Protein AF-A0A535Z3Q1-F1 (afdb_monomer_lite)

Sequence (103 aa):
MTASLWTHAPSGRPRHQRLLDVYGPLLTAHQREACRLHLDEDWSYSEIAERFGCTRSAAHDLVRRATAQLTRFEERLGHEAELRRRDAIEAELLARLRFTASR

pLDDT: mean 89.7, std 16.99, range [32.25, 98.62]

Radius of gyration: 17.54 Å; chains: 1; bounding box: 33×24×57 Å

Foldseek 3Di:
DDPPPQDQDDPPADPLVLLCSVCVVVDDPLLNVLLCCCRVVVDQLVNNCVVVVHDSVVSVVSPVVSSVVSVVCCVVPVPSVVSVVVVVVVVVVVVVVVVVVVD

Secondary structure (DSSP, 8-state):
----S-S---TTS-HHHHHHHHHGGGS-HHHHHHHHHHHHS---HHHHHHHHTS-HHHHHHHHHHHHHHHHHHHHHH-HHHHHHHHHHHHHHHHHHHHHHHT-

Structure (mmCIF, N/CA/C/O backbone):
data_AF-A0A535Z3Q1-F1
#
_entry.id   AF-A0A535Z3Q1-F1
#
loop_
_atom_site.group_PDB
_atom_site.id
_atom_site.type_symbol
_atom_site.label_atom_id
_atom_site.label_alt_id
_atom_site.label_comp_id
_atom_site.label_asym_id
_atom_site.label_entity_id
_atom_site.label_seq_id
_atom_site.pdbx_PDB_ins_code
_atom_site.Cartn_x
_atom_site.Cartn_y
_atom_site.Cartn_z
_atom_site.occupancy
_atom_site.B_iso_or_equiv
_atom_site.auth_seq_id
_atom_site.auth_comp_id
_atom_site.auth_asym_id
_atom_site.auth_atom_id
_atom_site.pdbx_PDB_model_num
ATOM 1 N N . MET A 1 1 ? -16.731 -6.466 -16.883 1.00 34.50 1 MET A N 1
ATOM 2 C CA . MET A 1 1 ? -15.574 -7.333 -16.567 1.00 34.50 1 MET A CA 1
ATOM 3 C C . MET A 1 1 ? -14.437 -7.043 -17.544 1.00 34.50 1 MET A C 1
ATOM 5 O O . MET A 1 1 ? -14.141 -7.860 -18.402 1.00 34.50 1 MET A O 1
ATOM 9 N N . THR A 1 2 ? -13.814 -5.870 -17.441 1.00 32.25 2 THR A N 1
ATOM 10 C CA . THR A 1 2 ? -12.644 -5.501 -18.250 1.00 32.25 2 THR A CA 1
ATOM 11 C C . THR A 1 2 ? -11.520 -5.099 -17.309 1.00 32.25 2 THR A C 1
ATOM 13 O O . THR A 1 2 ? -11.536 -4.042 -16.681 1.00 32.25 2 THR A O 1
ATOM 16 N N . ALA A 1 3 ? -10.564 -6.011 -17.173 1.00 40.62 3 ALA A N 1
ATOM 17 C CA . ALA A 1 3 ? -9.289 -5.805 -16.512 1.00 40.62 3 ALA A CA 1
ATOM 18 C C . ALA A 1 3 ? -8.405 -4.879 -17.372 1.00 40.62 3 ALA A C 1
ATOM 20 O O . ALA A 1 3 ? -7.492 -5.340 -18.048 1.00 40.62 3 ALA A O 1
ATOM 21 N N . SER A 1 4 ? -8.704 -3.574 -17.396 1.00 40.38 4 SER A N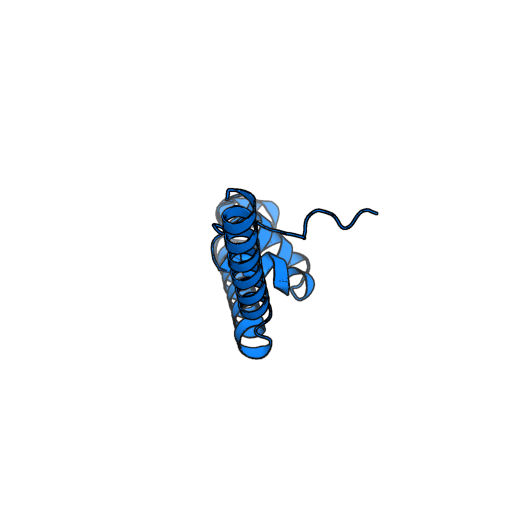 1
ATOM 22 C CA . SER A 1 4 ? -7.988 -2.609 -18.254 1.00 40.38 4 SER A CA 1
ATOM 23 C C . SER A 1 4 ? -7.631 -1.287 -17.568 1.00 40.38 4 SER A C 1
ATOM 25 O O . SER A 1 4 ? -7.635 -0.241 -18.203 1.00 40.38 4 SER A O 1
ATOM 27 N N . LEU A 1 5 ? -7.275 -1.325 -16.281 1.00 37.38 5 LEU A N 1
ATOM 28 C CA . LEU A 1 5 ? -6.654 -0.179 -15.588 1.00 37.38 5 LEU A CA 1
ATOM 29 C C . LEU A 1 5 ? -5.209 -0.445 -15.125 1.00 37.38 5 LEU A C 1
ATOM 31 O O . LEU A 1 5 ? -4.637 0.376 -14.421 1.00 37.38 5 LEU A O 1
ATOM 35 N N . TRP A 1 6 ? -4.607 -1.571 -15.521 1.00 51.06 6 TRP A N 1
ATOM 36 C CA . TRP A 1 6 ? -3.401 -2.105 -14.871 1.00 51.06 6 TRP A CA 1
ATOM 37 C C . TRP A 1 6 ? -2.167 -2.242 -15.758 1.00 51.06 6 TRP A C 1
ATOM 39 O O . TRP A 1 6 ? -1.186 -2.825 -15.313 1.00 51.06 6 TRP A O 1
ATOM 49 N N . THR A 1 7 ? -2.176 -1.751 -16.998 1.00 46.09 7 THR A N 1
ATOM 50 C CA . THR A 1 7 ? -1.021 -2.022 -17.865 1.00 46.09 7 THR A CA 1
ATOM 51 C C . THR A 1 7 ? 0.132 -1.046 -17.629 1.00 46.09 7 THR A C 1
ATOM 53 O O . THR A 1 7 ? 1.265 -1.482 -17.688 1.00 46.09 7 THR A O 1
ATOM 56 N N . HIS A 1 8 ? -0.094 0.227 -17.286 1.00 48.94 8 HIS A N 1
ATOM 57 C CA . HIS A 1 8 ? 1.015 1.157 -17.014 1.00 48.94 8 HIS A CA 1
ATOM 58 C C . HIS A 1 8 ? 0.522 2.287 -16.105 1.00 48.94 8 HIS A C 1
ATOM 60 O O . HIS A 1 8 ? 0.041 3.318 -16.582 1.00 48.94 8 HIS A O 1
ATOM 66 N N . ALA A 1 9 ? 0.584 2.108 -14.783 1.00 51.38 9 ALA A N 1
ATOM 67 C CA . ALA A 1 9 ? 0.488 3.273 -13.90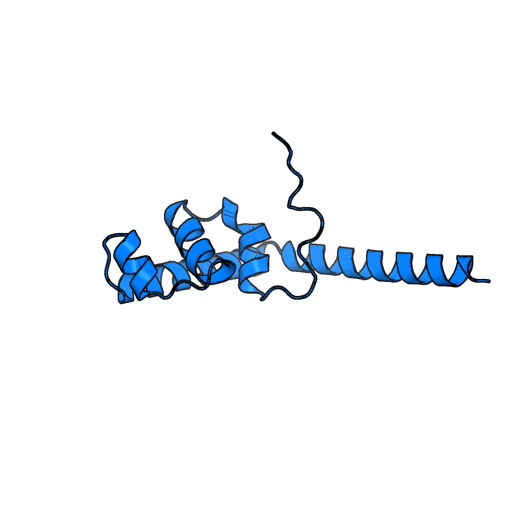9 1.00 51.38 9 ALA A CA 1
ATOM 68 C C . ALA A 1 9 ? 1.677 4.198 -14.246 1.00 51.38 9 ALA A C 1
ATOM 70 O O . ALA A 1 9 ? 2.800 3.705 -14.368 1.00 51.38 9 ALA A O 1
ATOM 71 N N . PRO A 1 10 ? 1.465 5.509 -14.458 1.00 50.62 10 PRO A N 1
ATOM 72 C CA . PRO A 1 10 ? 2.517 6.400 -14.932 1.00 50.62 10 PRO A CA 1
ATOM 73 C C . PRO A 1 10 ? 3.725 6.354 -13.991 1.00 50.62 10 PRO A C 1
ATOM 75 O O . PRO A 1 10 ? 3.576 6.348 -12.765 1.00 50.62 10 PRO A O 1
ATOM 78 N N . SER A 1 11 ? 4.925 6.368 -14.573 1.00 55.06 11 SER A N 1
ATOM 79 C CA . SER A 1 11 ? 6.245 6.205 -13.941 1.00 55.06 11 SER A CA 1
ATOM 80 C C . SER A 1 11 ? 6.632 7.281 -12.900 1.00 55.06 11 SER A C 1
ATOM 82 O O . SER A 1 11 ? 7.792 7.380 -12.509 1.00 55.06 11 SER A O 1
ATOM 84 N N . GLY A 1 12 ? 5.664 8.049 -12.387 1.00 69.62 12 GLY A N 1
ATOM 85 C CA . GLY A 1 12 ? 5.824 9.080 -11.357 1.00 69.62 12 GLY A CA 1
ATOM 86 C C . GLY A 1 12 ? 5.077 8.841 -10.036 1.00 69.62 12 GLY A C 1
ATOM 87 O O . GLY A 1 12 ? 5.201 9.664 -9.133 1.00 69.62 12 GLY A O 1
ATOM 88 N N . ARG A 1 13 ? 4.308 7.752 -9.872 1.00 82.81 13 ARG A N 1
ATOM 89 C CA . ARG A 1 13 ? 3.574 7.496 -8.612 1.00 82.81 13 ARG A CA 1
ATOM 90 C C . ARG A 1 13 ? 4.519 7.279 -7.422 1.00 82.81 13 ARG A C 1
ATOM 92 O O . ARG A 1 13 ? 5.477 6.528 -7.583 1.00 82.81 13 ARG A O 1
ATOM 99 N N . PRO A 1 14 ? 4.273 7.840 -6.223 1.00 91.56 14 PRO A N 1
ATOM 100 C CA . PRO A 1 14 ? 5.001 7.507 -4.997 1.00 91.56 14 PRO A CA 1
ATOM 101 C C . PRO A 1 14 ? 5.108 6.001 -4.717 1.00 91.56 14 PRO A C 1
ATOM 103 O O . PRO A 1 14 ? 4.195 5.229 -5.004 1.00 91.56 14 PRO A O 1
ATOM 106 N N . ARG A 1 15 ? 6.211 5.579 -4.080 1.00 93.12 15 ARG A N 1
ATOM 107 C CA . ARG A 1 15 ? 6.507 4.159 -3.797 1.00 93.12 15 ARG A CA 1
ATOM 108 C C . ARG A 1 15 ? 5.326 3.420 -3.159 1.00 93.12 15 ARG A C 1
ATOM 110 O O . ARG A 1 15 ? 4.988 2.336 -3.608 1.00 93.12 15 ARG A O 1
ATOM 117 N N . HIS A 1 16 ? 4.692 3.991 -2.133 1.00 96.12 16 HIS A N 1
ATOM 118 C CA . HIS A 1 16 ? 3.594 3.313 -1.436 1.00 96.12 16 HIS A CA 1
ATOM 119 C C . HIS A 1 16 ? 2.341 3.116 -2.298 1.00 96.12 16 HIS A C 1
ATOM 121 O O . HIS A 1 16 ? 1.691 2.092 -2.128 1.00 96.12 16 HIS A O 1
ATOM 127 N N . GLN A 1 17 ? 2.034 4.021 -3.234 1.00 95.94 17 GLN A N 1
ATOM 128 C CA . GLN A 1 17 ? 0.930 3.823 -4.183 1.00 95.94 17 GLN A CA 1
ATOM 129 C C . GLN A 1 17 ? 1.226 2.648 -5.116 1.00 95.94 17 GLN A C 1
ATOM 131 O O . GLN A 1 17 ? 0.406 1.754 -5.257 1.00 95.94 17 GLN A O 1
ATOM 136 N N . ARG A 1 18 ? 2.444 2.572 -5.668 1.00 94.94 18 ARG A N 1
ATOM 137 C CA . ARG A 1 18 ? 2.836 1.454 -6.547 1.00 94.94 18 ARG A CA 1
ATOM 138 C C . ARG A 1 18 ? 2.826 0.116 -5.813 1.00 94.94 18 ARG A C 1
ATOM 140 O O . ARG A 1 18 ? 2.407 -0.899 -6.356 1.00 94.94 18 ARG A O 1
ATOM 147 N N . LEU A 1 19 ? 3.250 0.108 -4.550 1.00 96.94 19 LEU A N 1
ATOM 148 C CA . LEU A 1 19 ? 3.140 -1.085 -3.715 1.00 96.94 19 LEU A CA 1
ATOM 149 C C . LEU A 1 19 ? 1.682 -1.443 -3.404 1.00 96.94 19 LEU A C 1
ATOM 151 O O . LEU A 1 19 ? 1.363 -2.626 -3.336 1.00 96.94 19 LEU A O 1
ATOM 155 N N . LEU A 1 20 ? 0.805 -0.453 -3.214 1.00 97.12 20 LEU A N 1
ATOM 156 C CA . LEU A 1 20 ? -0.630 -0.680 -3.038 1.00 97.12 20 LEU A CA 1
ATOM 157 C C . LEU A 1 20 ? -1.267 -1.233 -4.317 1.00 97.12 20 LEU A C 1
ATOM 159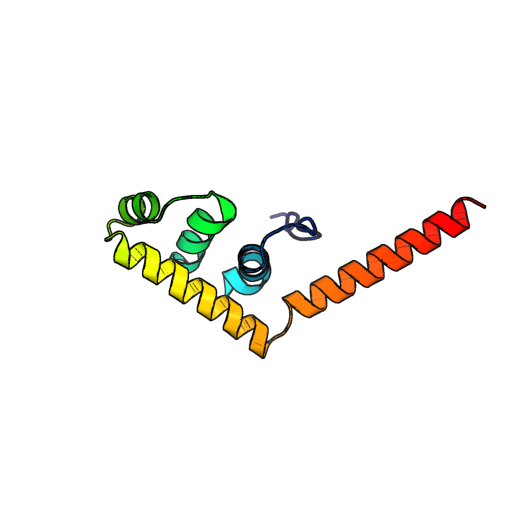 O O . LEU A 1 20 ? -2.114 -2.116 -4.217 1.00 97.12 20 LEU A O 1
ATOM 163 N N . ASP A 1 21 ? -0.827 -0.780 -5.491 1.00 95.25 21 ASP A N 1
ATOM 164 C CA . ASP A 1 21 ? -1.231 -1.357 -6.769 1.00 95.25 21 ASP A CA 1
ATOM 165 C C . ASP A 1 21 ? -0.857 -2.858 -6.776 1.00 95.25 21 ASP A C 1
ATOM 167 O O . ASP A 1 21 ? -1.719 -3.729 -6.874 1.00 95.25 21 ASP A O 1
ATOM 171 N N . VAL A 1 22 ? 0.415 -3.202 -6.559 1.00 95.62 22 VAL A N 1
ATOM 172 C CA . VAL A 1 22 ? 0.885 -4.598 -6.673 1.00 95.62 22 VAL A CA 1
ATOM 173 C C . VAL A 1 22 ? 0.332 -5.519 -5.575 1.00 95.62 22 VAL A C 1
ATOM 175 O O . VAL A 1 22 ? -0.101 -6.638 -5.852 1.00 95.62 22 VAL A O 1
ATOM 178 N N . TYR A 1 23 ? 0.351 -5.074 -4.319 1.00 97.94 23 TYR A N 1
ATOM 179 C CA . TYR A 1 23 ? 0.094 -5.929 -3.155 1.00 97.94 23 TYR A CA 1
ATOM 180 C C . TYR A 1 23 ? -1.199 -5.595 -2.409 1.00 97.94 23 TYR A C 1
ATOM 182 O O . TYR A 1 23 ? -1.538 -6.278 -1.441 1.00 97.94 23 TYR A O 1
ATOM 190 N N . GLY A 1 24 ? -1.956 -4.585 -2.840 1.00 97.31 24 GLY A N 1
ATOM 191 C CA . GLY A 1 24 ? -3.231 -4.204 -2.230 1.00 97.31 24 GLY A CA 1
ATOM 192 C C . GLY A 1 24 ? -4.218 -5.362 -2.046 1.00 97.31 24 GLY A C 1
ATOM 193 O O . GLY A 1 24 ? -4.829 -5.433 -0.979 1.00 97.31 24 GLY A O 1
ATOM 194 N N . PRO A 1 25 ? -4.357 -6.305 -3.000 1.00 97.12 25 PRO A N 1
ATOM 195 C CA . PRO A 1 25 ? -5.209 -7.484 -2.826 1.00 97.12 25 PRO A CA 1
ATOM 196 C C . PRO A 1 25 ? -4.815 -8.423 -1.670 1.00 97.12 25 PRO A C 1
ATOM 198 O O . PRO A 1 25 ? -5.638 -9.236 -1.263 1.00 97.12 25 PRO A O 1
ATOM 201 N N . LEU A 1 26 ? -3.587 -8.332 -1.141 1.00 97.69 26 LEU A N 1
ATOM 202 C CA . LEU A 1 26 ? -3.114 -9.138 -0.004 1.00 97.69 26 LEU A CA 1
ATOM 203 C C . LEU A 1 26 ? -3.442 -8.509 1.358 1.00 97.69 26 LEU A C 1
ATOM 205 O O . LEU A 1 26 ? -3.324 -9.171 2.390 1.00 97.69 26 LEU A O 1
ATOM 209 N N . LEU A 1 27 ? -3.822 -7.231 1.378 1.00 98.12 27 LEU A N 1
ATOM 210 C CA . LEU A 1 27 ? -4.282 -6.554 2.585 1.00 98.12 27 LEU A CA 1
ATOM 211 C C . LEU A 1 27 ? -5.727 -6.945 2.906 1.00 98.12 27 LEU A C 1
ATOM 213 O O . LEU A 1 27 ? -6.501 -7.342 2.033 1.00 98.12 27 LEU A O 1
ATOM 217 N N . THR A 1 28 ? -6.142 -6.751 4.160 1.00 98.31 28 THR A N 1
ATOM 218 C CA . THR A 1 28 ? -7.575 -6.827 4.475 1.00 98.31 28 THR A CA 1
ATOM 219 C C . THR A 1 28 ? -8.334 -5.707 3.761 1.00 98.31 28 THR A C 1
ATOM 221 O O . THR A 1 28 ? -7.778 -4.638 3.501 1.00 98.31 28 THR A O 1
ATOM 224 N N . ALA A 1 29 ? -9.630 -5.905 3.493 1.00 97.62 29 ALA A N 1
ATOM 225 C CA . ALA A 1 29 ? -10.457 -4.886 2.841 1.00 97.62 29 ALA A CA 1
ATOM 226 C C . ALA A 1 29 ? -10.398 -3.528 3.570 1.00 97.62 29 ALA A C 1
ATOM 228 O O . ALA A 1 29 ? -10.304 -2.485 2.929 1.00 97.62 29 ALA A O 1
ATOM 229 N N . HIS A 1 30 ? -10.364 -3.555 4.905 1.00 96.81 30 HIS A N 1
ATOM 230 C CA . HIS A 1 30 ? -10.276 -2.360 5.743 1.00 96.81 30 HIS A CA 1
ATOM 231 C C . HIS A 1 30 ? -8.924 -1.637 5.611 1.00 96.81 30 HIS A C 1
ATOM 233 O O . HIS A 1 30 ? -8.883 -0.420 5.466 1.00 96.81 30 HIS A O 1
ATOM 239 N N . GLN A 1 31 ? -7.812 -2.378 5.604 1.00 98.25 31 GLN A N 1
ATOM 240 C CA . GLN A 1 31 ? -6.471 -1.816 5.394 1.00 98.25 31 GLN A CA 1
ATOM 241 C C . GLN A 1 31 ? -6.305 -1.246 3.986 1.00 98.25 31 GLN A C 1
ATOM 243 O O . GLN A 1 31 ? -5.783 -0.145 3.825 1.00 98.25 31 GLN A O 1
ATOM 248 N N . ARG A 1 32 ? -6.763 -1.993 2.976 1.00 98.25 32 ARG A N 1
ATOM 249 C CA . ARG A 1 32 ? -6.703 -1.581 1.576 1.00 98.25 32 ARG A CA 1
ATOM 250 C C . ARG A 1 32 ? -7.481 -0.290 1.354 1.00 98.25 32 ARG A C 1
ATOM 252 O O . ARG A 1 32 ? -6.943 0.618 0.732 1.00 98.25 32 ARG A O 1
ATOM 259 N N . GLU A 1 33 ? -8.700 -0.188 1.882 1.00 98.25 33 GLU A N 1
ATOM 260 C CA . GLU A 1 33 ? -9.505 1.029 1.737 1.00 98.25 33 GLU A CA 1
ATOM 261 C C . GLU A 1 33 ? -8.872 2.219 2.466 1.00 98.25 33 GLU A C 1
ATOM 263 O O . GLU A 1 33 ? -8.778 3.297 1.890 1.00 98.25 33 GLU A O 1
ATOM 268 N N . ALA A 1 34 ? -8.354 2.027 3.685 1.00 98.31 34 ALA A N 1
ATOM 269 C CA . ALA A 1 34 ? -7.646 3.085 4.407 1.00 98.31 34 ALA A CA 1
ATOM 270 C C . ALA A 1 34 ?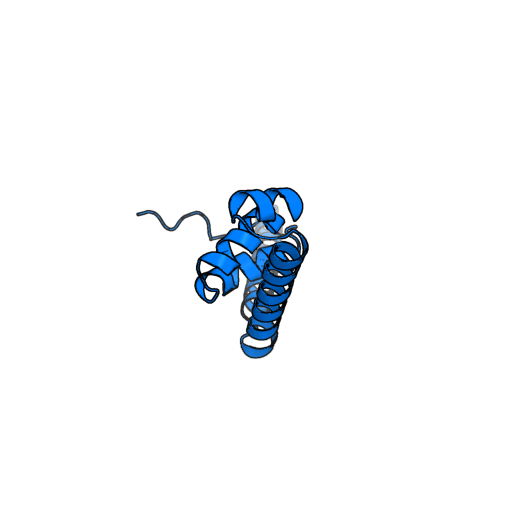 -6.425 3.607 3.631 1.00 98.31 34 ALA A C 1
ATOM 272 O O . ALA A 1 34 ? -6.216 4.815 3.533 1.00 98.31 34 ALA A O 1
ATOM 273 N N . CYS A 1 35 ? -5.625 2.699 3.061 1.00 98.06 35 CYS A N 1
ATOM 274 C CA . CYS A 1 35 ? -4.491 3.064 2.218 1.00 98.06 35 CYS A CA 1
ATOM 275 C C . CYS A 1 35 ? -4.930 3.765 0.934 1.00 98.06 35 CYS A C 1
ATOM 277 O O . CYS A 1 35 ? -4.298 4.744 0.571 1.00 98.06 35 CYS A O 1
ATOM 279 N N . ARG A 1 36 ? -5.995 3.303 0.273 1.00 98.06 36 ARG A N 1
ATOM 280 C CA . ARG A 1 36 ? -6.524 3.921 -0.950 1.00 98.06 36 ARG A CA 1
ATOM 281 C C . ARG A 1 36 ? -6.977 5.360 -0.698 1.00 98.06 36 ARG A C 1
ATOM 283 O O . ARG A 1 36 ? -6.564 6.257 -1.417 1.00 98.06 36 ARG A O 1
ATOM 290 N N . LEU A 1 37 ? -7.756 5.592 0.361 1.00 98.19 37 LEU A N 1
ATOM 291 C CA . LEU A 1 37 ? -8.208 6.936 0.741 1.00 98.19 37 LEU A CA 1
ATOM 292 C C . LEU A 1 37 ? -7.026 7.862 1.050 1.00 98.19 37 LEU A C 1
ATOM 294 O O . LEU A 1 37 ? -6.988 8.994 0.585 1.00 98.19 37 LEU A O 1
ATOM 298 N N . HIS A 1 38 ? -6.039 7.377 1.808 1.00 98.06 38 HIS A N 1
ATOM 299 C CA . HIS A 1 38 ? -4.893 8.203 2.179 1.00 98.06 38 HIS A CA 1
ATOM 300 C C . HIS A 1 38 ? -3.924 8.456 1.020 1.00 98.06 38 HIS A C 1
ATOM 302 O O . HIS A 1 38 ? -3.409 9.558 0.880 1.00 98.06 38 HIS A O 1
ATOM 308 N N . LEU A 1 39 ? -3.613 7.419 0.241 1.00 95.94 39 LEU A N 1
ATOM 309 C CA . LEU A 1 39 ? -2.557 7.467 -0.763 1.00 95.94 39 LEU A CA 1
ATOM 310 C C . LEU A 1 39 ? -3.072 7.951 -2.114 1.00 95.94 39 LEU A C 1
ATOM 312 O O . LEU A 1 39 ? -2.334 8.671 -2.767 1.00 95.94 39 LEU A O 1
ATOM 316 N N . ASP A 1 40 ? -4.277 7.569 -2.543 1.00 94.94 40 ASP A N 1
ATOM 317 C CA . ASP A 1 40 ? -4.792 7.899 -3.882 1.00 94.94 40 ASP A CA 1
ATOM 318 C C . ASP A 1 40 ? -5.783 9.070 -3.879 1.00 94.94 40 ASP A C 1
ATOM 320 O O . ASP A 1 40 ? -5.947 9.721 -4.909 1.00 94.94 40 ASP A O 1
ATOM 324 N N . GLU A 1 41 ? -6.459 9.324 -2.753 1.00 96.38 41 GLU A N 1
ATOM 325 C CA . GLU A 1 41 ? -7.454 10.400 -2.623 1.00 96.38 41 GLU A CA 1
ATOM 326 C C . GLU A 1 41 ? -7.013 11.543 -1.690 1.00 96.38 41 GLU A C 1
ATOM 328 O O . GLU A 1 41 ? -7.801 12.450 -1.436 1.00 96.38 41 GLU A O 1
ATOM 333 N N . ASP A 1 42 ? -5.785 11.508 -1.164 1.00 96.94 42 ASP A N 1
ATOM 334 C CA . ASP A 1 42 ? -5.222 12.527 -0.263 1.00 96.94 42 ASP A CA 1
ATOM 335 C C . ASP A 1 42 ? -6.043 12.794 1.018 1.00 96.94 42 ASP A C 1
ATOM 337 O O . ASP A 1 42 ? -5.935 13.859 1.632 1.00 96.94 42 ASP A O 1
ATOM 341 N N . TRP A 1 43 ? -6.833 11.817 1.483 1.00 98.44 43 TRP A N 1
ATOM 342 C CA . TRP A 1 43 ? -7.575 11.963 2.735 1.00 98.44 43 TRP A CA 1
ATOM 343 C C . TRP A 1 43 ? -6.622 12.075 3.929 1.00 98.44 43 TRP A C 1
ATOM 345 O O . TRP A 1 43 ? -5.674 11.296 4.110 1.00 98.44 43 TRP A O 1
ATOM 355 N N . SER A 1 44 ? -6.938 13.004 4.825 1.00 98.44 44 SER A N 1
ATOM 356 C CA . SER A 1 44 ? -6.299 13.126 6.126 1.00 98.44 44 SER A CA 1
ATOM 357 C C . SER A 1 44 ? -6.711 11.984 7.063 1.00 98.44 44 SER A C 1
ATOM 359 O O . SER A 1 44 ? -7.786 11.391 6.960 1.00 98.44 44 SER A O 1
ATOM 361 N N . TYR A 1 45 ? -5.887 11.710 8.078 1.00 98.38 45 TYR A N 1
ATOM 362 C CA . TYR A 1 45 ? -6.235 10.719 9.105 1.00 98.38 45 TYR A CA 1
ATOM 363 C C . TYR A 1 45 ? -7.497 11.077 9.898 1.00 98.38 45 TYR A C 1
ATOM 365 O O . TYR A 1 45 ? -8.101 10.186 10.487 1.00 98.38 45 TYR A O 1
ATOM 373 N N . SER A 1 46 ? -7.878 12.356 9.945 1.00 98.44 46 SER A N 1
ATOM 374 C CA . SER A 1 46 ? -9.120 12.789 10.590 1.00 98.44 46 SER A CA 1
ATOM 375 C C . SER A 1 46 ? -10.337 12.384 9.757 1.00 98.44 46 SER A C 1
ATOM 377 O O . SER A 1 46 ? -11.253 11.782 10.303 1.00 98.44 46 SER A O 1
ATOM 379 N N . GLU A 1 47 ? -10.309 12.618 8.443 1.00 98.50 47 GLU A N 1
ATOM 380 C CA . GLU A 1 47 ? -11.396 12.229 7.528 1.00 98.50 47 GLU A CA 1
ATOM 381 C C . GLU A 1 47 ? -11.545 10.702 7.455 1.00 98.50 47 GLU A C 1
ATOM 383 O O . GLU A 1 47 ? -12.652 10.165 7.475 1.00 98.50 47 GLU A O 1
ATOM 388 N N . ILE A 1 48 ? -10.423 9.973 7.451 1.00 98.38 48 ILE A N 1
ATOM 389 C CA . ILE A 1 48 ? -10.431 8.503 7.501 1.00 98.38 48 ILE A CA 1
ATOM 390 C C . ILE A 1 48 ? -11.025 8.006 8.826 1.00 98.38 48 ILE A C 1
ATOM 392 O O . ILE A 1 48 ? -11.799 7.048 8.841 1.00 98.38 48 ILE A O 1
ATOM 396 N N . ALA A 1 49 ? -10.670 8.647 9.942 1.00 98.44 49 ALA A N 1
ATOM 397 C CA . ALA A 1 49 ? -11.186 8.291 11.258 1.00 98.44 49 ALA A CA 1
ATOM 398 C C . ALA A 1 49 ? -12.695 8.526 11.369 1.00 98.44 49 ALA A C 1
ATOM 400 O O . ALA A 1 49 ? -13.405 7.654 11.868 1.00 98.44 49 ALA A O 1
ATOM 401 N N . GLU A 1 50 ? -13.186 9.652 10.851 1.00 98.38 50 GLU A N 1
ATOM 402 C CA . GLU A 1 50 ? -14.614 9.955 10.779 1.00 98.38 50 GLU A CA 1
ATOM 403 C C . GLU A 1 50 ? -15.361 8.907 9.945 1.00 98.38 50 GLU A C 1
ATOM 405 O O . GLU A 1 50 ? -16.324 8.308 10.422 1.00 98.38 50 GLU A O 1
ATOM 410 N N . ARG A 1 51 ? -14.856 8.588 8.746 1.00 97.56 51 ARG A N 1
ATOM 411 C CA . ARG A 1 51 ? -15.456 7.579 7.857 1.00 97.56 51 ARG A CA 1
ATOM 412 C C . ARG A 1 51 ? -15.533 6.189 8.484 1.00 97.56 51 ARG A C 1
ATOM 414 O O . ARG A 1 51 ? -16.498 5.466 8.249 1.00 97.56 51 ARG A O 1
ATOM 421 N N . PHE A 1 52 ? -14.511 5.791 9.238 1.00 97.19 52 PHE A N 1
ATOM 422 C CA . PHE A 1 52 ? -14.450 4.471 9.870 1.00 97.19 52 PHE A CA 1
ATOM 423 C C . PHE A 1 52 ? -14.973 4.445 11.310 1.00 97.19 52 PHE A C 1
ATOM 425 O O . PHE A 1 52 ? -14.920 3.390 11.942 1.00 97.19 52 PHE A O 1
ATOM 432 N N . GLY A 1 53 ? -15.471 5.567 11.840 1.00 97.69 53 GLY A N 1
ATOM 433 C CA . GLY A 1 53 ? -15.954 5.651 13.219 1.00 97.69 53 GLY A CA 1
ATOM 434 C C . GLY A 1 53 ? -14.879 5.300 14.253 1.00 97.69 53 GLY A C 1
ATOM 435 O O . GLY A 1 53 ? -15.169 4.648 15.256 1.00 97.69 53 GLY A O 1
ATOM 436 N N . CYS A 1 54 ? -13.623 5.675 13.997 1.00 97.44 54 CYS A N 1
ATOM 437 C CA . CYS A 1 54 ? -12.488 5.391 14.873 1.00 97.44 54 CYS A CA 1
ATOM 438 C C . CYS A 1 54 ? -11.760 6.676 15.296 1.00 97.44 54 CYS A C 1
ATOM 440 O O . CYS A 1 54 ? -12.176 7.787 14.981 1.00 97.44 54 CYS A O 1
ATOM 442 N N . THR A 1 55 ? -10.678 6.552 16.067 1.00 98.50 55 THR A N 1
ATOM 443 C CA . THR A 1 55 ? -9.869 7.718 16.446 1.00 98.50 55 THR A CA 1
ATOM 444 C C . THR A 1 55 ? -8.858 8.060 15.354 1.00 98.50 55 THR A C 1
ATOM 446 O O . THR A 1 55 ? -8.371 7.180 14.644 1.00 98.50 55 THR A O 1
ATOM 449 N N . ARG A 1 56 ? -8.439 9.330 15.271 1.00 98.31 56 ARG A N 1
ATOM 450 C CA . ARG A 1 56 ? -7.360 9.764 14.359 1.00 98.31 56 ARG A CA 1
ATOM 451 C C . ARG A 1 56 ? -6.080 8.930 14.516 1.00 98.31 56 ARG A C 1
ATOM 453 O O . ARG A 1 56 ? -5.431 8.606 13.526 1.00 98.31 56 ARG A O 1
ATOM 460 N N . SER A 1 57 ? -5.731 8.562 15.753 1.00 98.31 57 SER A N 1
ATOM 461 C CA . SER A 1 57 ? -4.578 7.696 16.039 1.00 98.31 57 SER A CA 1
ATOM 462 C C . SER A 1 57 ? -4.774 6.287 15.471 1.00 98.31 57 SER A C 1
ATOM 464 O O . SER A 1 57 ? -3.875 5.756 14.823 1.00 98.31 57 SER A O 1
ATOM 466 N N . ALA A 1 58 ? -5.972 5.711 15.626 1.00 98.31 58 ALA A N 1
ATOM 467 C CA . ALA A 1 58 ? -6.300 4.404 15.065 1.00 98.31 58 ALA A CA 1
ATOM 468 C C . ALA A 1 58 ? -6.253 4.402 13.526 1.00 98.31 58 ALA A C 1
ATOM 470 O O . ALA A 1 58 ? -5.712 3.459 12.947 1.00 98.31 58 ALA A O 1
ATOM 471 N N . ALA A 1 59 ? -6.747 5.459 12.871 1.00 98.50 59 ALA A N 1
ATOM 472 C CA . ALA A 1 59 ? -6.650 5.631 11.420 1.00 98.50 59 ALA A CA 1
ATOM 473 C C . ALA A 1 59 ? -5.191 5.752 10.947 1.00 98.50 59 ALA A C 1
ATOM 475 O O . ALA A 1 59 ? -4.779 5.043 10.028 1.00 98.50 59 ALA A O 1
ATOM 476 N N . HIS A 1 60 ? -4.385 6.583 11.617 1.00 98.38 60 HIS A N 1
ATOM 477 C CA . HIS A 1 60 ? -2.949 6.695 11.342 1.00 98.38 60 HIS A CA 1
ATOM 478 C C . HIS A 1 60 ? -2.243 5.337 11.464 1.00 98.38 60 HIS A C 1
ATOM 480 O O . HIS A 1 60 ? -1.514 4.911 10.568 1.00 98.38 60 HIS A O 1
ATOM 486 N N . ASP A 1 61 ? -2.487 4.619 12.558 1.00 98.62 61 ASP A N 1
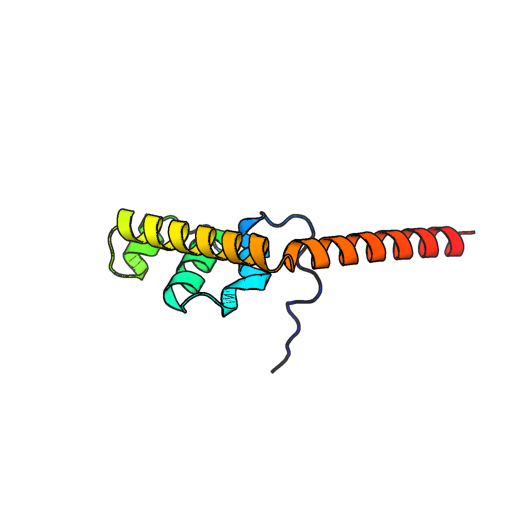ATOM 487 C CA . ASP A 1 61 ? -1.889 3.311 12.797 1.00 98.62 61 ASP A CA 1
ATOM 488 C C . ASP A 1 61 ? -2.341 2.245 11.797 1.00 98.62 61 ASP A C 1
ATOM 490 O O . ASP A 1 61 ? -1.554 1.364 11.440 1.00 98.62 61 ASP A O 1
ATOM 494 N N . LEU A 1 62 ? -3.592 2.306 11.342 1.00 98.31 62 LEU A N 1
ATOM 495 C CA . LEU A 1 62 ? -4.119 1.413 10.317 1.00 98.31 62 LEU A CA 1
ATOM 496 C C . LEU A 1 62 ? -3.340 1.570 9.008 1.00 98.31 62 LEU A C 1
ATOM 498 O O . LEU A 1 62 ? -2.809 0.579 8.503 1.00 98.31 62 LEU A O 1
ATOM 502 N N . VAL A 1 63 ? -3.212 2.806 8.516 1.00 98.38 63 VAL A N 1
ATOM 503 C CA . VAL A 1 63 ? -2.465 3.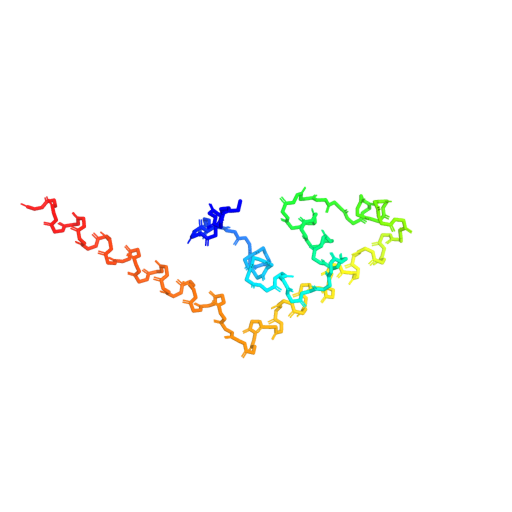113 7.288 1.00 98.38 63 VAL A CA 1
ATOM 504 C C . VAL A 1 63 ? -0.989 2.749 7.453 1.00 98.38 63 VAL A C 1
ATOM 506 O O . VAL A 1 63 ? -0.431 2.055 6.606 1.00 98.38 63 VAL A O 1
ATOM 509 N N . ARG A 1 64 ? -0.362 3.130 8.573 1.00 98.44 64 ARG A N 1
ATOM 510 C CA . ARG A 1 64 ? 1.053 2.835 8.855 1.00 98.44 64 ARG A CA 1
ATOM 511 C C . ARG A 1 64 ? 1.352 1.335 8.879 1.00 98.44 64 ARG A C 1
ATOM 513 O O . ARG A 1 64 ? 2.369 0.895 8.347 1.00 98.44 64 ARG A O 1
ATOM 520 N N . ARG A 1 65 ? 0.494 0.525 9.510 1.00 98.31 65 ARG A N 1
ATOM 521 C CA . ARG A 1 65 ? 0.679 -0.936 9.538 1.00 98.31 65 ARG A CA 1
ATOM 522 C C . ARG A 1 65 ? 0.477 -1.551 8.159 1.00 98.31 65 ARG A C 1
ATOM 524 O O . ARG A 1 65 ? 1.233 -2.447 7.795 1.00 98.31 65 ARG A O 1
ATOM 531 N N . ALA A 1 66 ? -0.510 -1.078 7.406 1.00 98.44 66 ALA A N 1
ATOM 532 C CA . ALA A 1 66 ? -0.776 -1.564 6.060 1.00 98.44 66 ALA A CA 1
ATOM 533 C C . ALA A 1 66 ? 0.389 -1.253 5.102 1.00 98.44 66 ALA A C 1
ATOM 535 O O . ALA A 1 66 ? 0.889 -2.162 4.444 1.00 98.44 66 ALA A O 1
ATOM 536 N N . THR A 1 67 ? 0.925 -0.029 5.097 1.00 98.38 67 THR A N 1
ATOM 537 C CA . THR A 1 67 ? 2.089 0.327 4.260 1.00 98.38 67 THR A CA 1
ATOM 538 C C . THR A 1 67 ? 3.365 -0.421 4.652 1.00 98.38 67 THR A C 1
ATOM 540 O O . THR A 1 67 ? 4.153 -0.807 3.782 1.00 98.38 67 THR A O 1
ATOM 543 N N . ALA A 1 68 ? 3.550 -0.718 5.942 1.00 98.62 68 ALA A N 1
ATOM 544 C CA . ALA A 1 68 ? 4.628 -1.593 6.399 1.00 98.62 68 ALA A CA 1
ATOM 545 C C . ALA A 1 68 ? 4.466 -3.037 5.884 1.00 98.62 68 ALA A C 1
ATOM 547 O O . ALA A 1 68 ? 5.455 -3.661 5.504 1.00 98.62 68 ALA A O 1
ATOM 548 N N . GLN A 1 69 ? 3.239 -3.571 5.827 1.00 98.44 69 GLN A N 1
ATOM 549 C CA . GLN A 1 69 ? 2.979 -4.891 5.236 1.00 98.44 69 GLN A CA 1
ATOM 550 C C . GLN A 1 69 ? 3.274 -4.910 3.735 1.00 98.44 69 GLN A C 1
ATOM 552 O O . GLN A 1 69 ? 3.975 -5.809 3.281 1.00 98.44 69 GLN A O 1
ATOM 557 N N . LEU A 1 70 ? 2.833 -3.889 2.993 1.00 98.50 70 LEU A N 1
ATOM 558 C CA . LEU A 1 70 ? 3.147 -3.736 1.567 1.00 98.50 70 LEU A CA 1
ATOM 559 C C . LEU A 1 70 ? 4.664 -3.739 1.316 1.00 98.50 70 LEU A C 1
ATOM 561 O O . LEU A 1 70 ? 5.148 -4.418 0.415 1.00 98.50 70 LEU A O 1
ATOM 565 N N . THR A 1 71 ? 5.430 -3.034 2.155 1.00 98.38 71 THR A N 1
ATOM 566 C CA . THR A 1 71 ? 6.899 -3.031 2.073 1.00 98.38 71 THR A CA 1
ATOM 567 C C . THR A 1 71 ? 7.496 -4.413 2.349 1.00 98.38 71 THR A C 1
ATOM 569 O O . THR A 1 71 ? 8.373 -4.843 1.608 1.00 98.38 71 THR A O 1
ATOM 572 N N . ARG A 1 72 ? 6.994 -5.144 3.350 1.00 98.56 72 ARG A N 1
ATOM 573 C CA . ARG A 1 72 ? 7.451 -6.515 3.646 1.00 98.56 72 ARG A CA 1
ATOM 574 C C . ARG A 1 72 ? 7.120 -7.506 2.535 1.00 98.56 72 ARG A C 1
ATOM 576 O O . ARG A 1 72 ? 7.871 -8.455 2.328 1.00 98.56 72 ARG A O 1
ATOM 583 N N . PHE A 1 73 ? 5.993 -7.330 1.846 1.00 98.31 73 PHE A N 1
ATOM 584 C CA . PHE A 1 73 ? 5.686 -8.137 0.668 1.00 98.31 73 PHE A CA 1
ATOM 585 C C . PHE A 1 73 ? 6.706 -7.877 -0.435 1.00 98.31 73 PHE A C 1
ATOM 587 O O . PHE A 1 73 ? 7.256 -8.836 -0.965 1.00 98.31 73 PHE A O 1
ATOM 594 N N . GLU A 1 74 ? 7.046 -6.613 -0.696 1.00 98.31 74 GLU A N 1
ATOM 595 C CA . GLU A 1 74 ? 8.084 -6.276 -1.674 1.00 98.31 74 GLU A CA 1
ATOM 596 C C . GLU A 1 74 ? 9.453 -6.848 -1.311 1.00 98.31 74 GLU A C 1
ATOM 598 O O . GLU A 1 74 ? 10.103 -7.438 -2.164 1.00 98.31 74 GLU A O 1
ATOM 603 N N . GLU A 1 75 ? 9.873 -6.754 -0.050 1.00 98.31 75 GLU A N 1
ATOM 604 C CA . GLU A 1 75 ? 11.146 -7.331 0.408 1.00 98.31 75 GLU A CA 1
ATOM 605 C C . GLU A 1 75 ? 11.237 -8.844 0.162 1.00 98.31 75 GLU A C 1
ATOM 607 O O . GLU A 1 75 ? 12.326 -9.375 -0.045 1.00 98.31 75 GLU A O 1
ATOM 612 N N . ARG A 1 76 ? 10.100 -9.548 0.191 1.00 98.06 76 ARG A N 1
ATOM 613 C CA . ARG A 1 76 ? 10.044 -11.006 0.021 1.00 98.06 76 ARG A CA 1
ATOM 614 C C . ARG A 1 76 ? 9.793 -11.444 -1.417 1.00 98.06 76 ARG A C 1
ATOM 616 O O . ARG A 1 76 ? 10.216 -12.538 -1.777 1.00 98.06 76 ARG A O 1
ATOM 623 N N . LEU A 1 77 ? 9.057 -10.651 -2.192 1.00 97.88 77 LEU A N 1
ATOM 624 C CA . LEU A 1 77 ? 8.525 -11.048 -3.500 1.00 97.88 77 LEU A CA 1
ATOM 625 C C . LEU A 1 77 ? 9.143 -10.264 -4.665 1.00 97.88 77 LEU A C 1
ATOM 627 O O . LEU A 1 77 ? 9.258 -10.808 -5.760 1.00 97.88 77 LEU A O 1
ATOM 631 N N . GLY A 1 78 ? 9.551 -9.012 -4.446 1.00 96.56 78 GLY A N 1
ATOM 632 C CA . GLY A 1 78 ? 10.254 -8.185 -5.433 1.00 96.56 78 GLY A CA 1
ATOM 633 C C . GLY A 1 78 ? 9.466 -7.861 -6.707 1.00 96.56 78 GLY A C 1
ATOM 634 O O . GLY A 1 78 ? 10.072 -7.545 -7.733 1.00 96.56 78 GLY A O 1
ATOM 635 N N . HIS A 1 79 ? 8.136 -7.994 -6.703 1.00 95.56 79 HIS A N 1
ATOM 636 C CA . HIS A 1 79 ? 7.331 -7.845 -7.915 1.00 95.56 79 HIS A CA 1
ATOM 637 C C . HIS A 1 79 ? 7.280 -6.403 -8.425 1.00 95.56 79 HIS A C 1
ATOM 639 O O . HIS A 1 79 ? 7.293 -6.210 -9.639 1.00 95.56 79 HIS A O 1
ATOM 645 N N . GLU A 1 80 ? 7.265 -5.392 -7.550 1.00 95.12 80 GLU A N 1
ATOM 646 C CA . GLU A 1 80 ? 7.293 -3.997 -8.007 1.00 95.12 80 GLU A CA 1
ATOM 647 C C . GLU A 1 80 ? 8.622 -3.676 -8.690 1.00 95.12 80 GLU A C 1
ATOM 649 O O . GLU A 1 80 ? 8.633 -3.084 -9.772 1.00 95.12 80 GLU A O 1
ATOM 654 N N . ALA A 1 81 ? 9.740 -4.116 -8.105 1.00 94.12 81 ALA A N 1
ATOM 655 C CA . ALA A 1 81 ? 11.057 -3.907 -8.689 1.00 94.12 81 ALA A CA 1
ATOM 656 C C . ALA A 1 81 ? 11.207 -4.598 -10.054 1.00 94.12 81 ALA A C 1
ATOM 658 O O . ALA A 1 81 ? 11.746 -4.001 -10.988 1.00 94.12 81 ALA A O 1
ATOM 659 N N . GLU A 1 82 ? 10.711 -5.830 -10.185 1.00 95.56 82 GLU A N 1
ATOM 660 C CA . GLU A 1 82 ? 10.741 -6.570 -11.449 1.00 95.56 82 GLU A CA 1
ATOM 661 C C . GLU A 1 82 ? 9.856 -5.917 -12.522 1.00 95.56 82 GLU A C 1
ATOM 663 O O . GLU A 1 82 ? 10.286 -5.800 -13.669 1.00 95.56 82 GLU A O 1
ATOM 668 N N . LEU A 1 83 ? 8.662 -5.428 -12.166 1.00 93.06 83 LEU A N 1
ATOM 669 C CA . LEU A 1 83 ? 7.812 -4.673 -13.094 1.00 93.06 83 LEU A CA 1
ATOM 670 C C . LEU A 1 83 ? 8.525 -3.411 -13.591 1.00 93.06 83 LEU A C 1
ATOM 672 O O . LEU A 1 83 ? 8.666 -3.226 -14.797 1.00 93.06 83 LEU A O 1
ATOM 676 N N . ARG A 1 84 ? 9.105 -2.611 -12.686 1.00 90.06 84 ARG A N 1
ATOM 677 C CA . ARG A 1 84 ? 9.868 -1.413 -13.081 1.00 90.06 84 ARG A CA 1
ATOM 678 C C . ARG A 1 84 ? 11.049 -1.734 -13.988 1.00 90.06 84 ARG A C 1
ATOM 680 O O . ARG A 1 84 ? 11.363 -0.960 -14.891 1.00 90.06 84 ARG A O 1
ATOM 687 N N . ARG A 1 85 ? 11.728 -2.856 -13.744 1.00 93.62 85 ARG A N 1
ATOM 688 C CA . ARG A 1 85 ? 12.823 -3.314 -14.603 1.00 93.62 85 ARG A CA 1
ATOM 689 C C . ARG A 1 85 ? 12.320 -3.610 -16.015 1.00 93.62 85 ARG A C 1
ATOM 691 O O . ARG A 1 85 ? 12.984 -3.222 -16.974 1.00 93.62 85 ARG A O 1
ATOM 698 N N . ARG A 1 86 ? 11.175 -4.284 -16.147 1.00 93.88 86 ARG A N 1
ATOM 699 C CA . ARG A 1 86 ? 10.564 -4.596 -17.447 1.00 93.88 86 ARG A CA 1
ATOM 700 C C . ARG A 1 86 ? 10.146 -3.333 -18.186 1.00 93.88 86 ARG A C 1
ATOM 702 O O . ARG A 1 86 ? 10.550 -3.176 -19.334 1.00 93.88 86 ARG A O 1
ATOM 709 N N . ASP A 1 87 ? 9.469 -2.412 -17.505 1.00 89.88 87 ASP A N 1
ATOM 710 C CA . ASP A 1 87 ? 9.036 -1.136 -18.085 1.00 89.88 87 ASP A CA 1
ATOM 711 C C . ASP A 1 87 ? 10.228 -0.319 -18.611 1.00 89.88 87 ASP A C 1
ATOM 713 O O . ASP A 1 87 ? 10.170 0.275 -19.687 1.00 89.88 87 ASP A O 1
ATOM 717 N N . ALA A 1 88 ? 11.347 -0.312 -17.875 1.00 89.75 88 ALA A N 1
ATOM 718 C CA . ALA A 1 88 ? 12.566 0.377 -18.294 1.00 89.75 88 ALA A CA 1
ATOM 719 C C . ALA A 1 88 ? 13.183 -0.243 -19.559 1.00 89.75 88 ALA A C 1
ATOM 721 O O . ALA A 1 88 ? 13.580 0.484 -20.470 1.00 89.75 88 ALA A O 1
ATOM 722 N N . ILE A 1 89 ? 13.240 -1.578 -19.628 1.00 94.25 89 ILE A N 1
ATOM 723 C CA . ILE A 1 89 ? 13.745 -2.297 -20.806 1.00 94.25 89 ILE A CA 1
ATOM 724 C C . ILE A 1 89 ? 12.836 -2.042 -22.010 1.00 94.25 89 ILE A C 1
ATOM 726 O O . ILE A 1 89 ? 13.325 -1.762 -23.102 1.00 94.25 89 ILE A O 1
ATOM 730 N N . GLU A 1 90 ? 11.519 -2.110 -21.826 1.00 93.94 90 GLU A N 1
ATOM 731 C CA . GLU A 1 90 ? 10.556 -1.843 -22.892 1.00 93.94 90 GLU A CA 1
ATOM 732 C C . GLU A 1 90 ? 10.698 -0.415 -23.431 1.00 93.94 90 GLU A C 1
ATOM 734 O O . GLU A 1 90 ? 10.808 -0.220 -24.645 1.00 93.94 90 GLU A O 1
ATOM 739 N N . ALA A 1 91 ? 10.793 0.579 -22.544 1.00 89.75 91 ALA A N 1
ATOM 740 C CA . ALA A 1 91 ? 11.009 1.969 -22.929 1.00 89.75 91 ALA A CA 1
ATOM 741 C C . ALA A 1 91 ? 12.314 2.155 -23.724 1.00 89.75 91 ALA A C 1
ATOM 743 O O . ALA A 1 91 ? 12.334 2.873 -24.728 1.00 89.75 91 ALA A O 1
ATOM 744 N N . GLU A 1 92 ? 13.394 1.482 -23.318 1.00 94.69 92 GLU A N 1
ATOM 745 C CA . GLU A 1 92 ? 14.671 1.508 -24.034 1.00 94.69 92 GLU A CA 1
ATOM 746 C C . GLU A 1 92 ? 14.558 0.887 -25.436 1.00 94.69 92 GLU A C 1
ATOM 748 O O . GLU A 1 92 ? 15.038 1.465 -26.417 1.00 94.69 92 GLU A O 1
ATOM 753 N N . LEU A 1 93 ? 13.902 -0.270 -25.556 1.00 95.19 93 LEU A N 1
ATOM 754 C CA . LEU A 1 93 ? 13.697 -0.944 -26.840 1.00 95.19 93 LEU A CA 1
ATOM 755 C C . LEU A 1 93 ? 12.855 -0.090 -27.792 1.00 95.19 93 LEU A C 1
ATOM 757 O O . LEU A 1 93 ? 13.227 0.082 -28.955 1.00 95.19 93 LEU A O 1
ATOM 761 N N . LEU A 1 94 ? 11.768 0.506 -27.298 1.00 93.50 94 LEU A N 1
ATOM 762 C CA . LEU A 1 94 ? 10.932 1.415 -28.081 1.00 93.50 94 LEU A CA 1
ATOM 763 C C . LEU A 1 94 ? 11.717 2.645 -28.546 1.00 93.50 94 LEU A C 1
ATOM 765 O O . LEU A 1 94 ? 11.609 3.036 -29.710 1.00 93.50 94 LEU A O 1
ATOM 769 N N . ALA A 1 95 ? 12.547 3.236 -27.682 1.00 93.00 95 ALA A N 1
ATOM 770 C CA . ALA A 1 95 ? 13.394 4.366 -28.056 1.00 93.00 95 ALA A CA 1
ATOM 771 C C . ALA A 1 95 ? 14.376 3.999 -29.182 1.00 93.00 95 ALA A C 1
ATOM 773 O O . ALA A 1 95 ? 14.523 4.756 -30.146 1.00 93.00 95 ALA A O 1
ATOM 774 N N . ARG A 1 96 ? 14.996 2.813 -29.110 1.00 94.69 96 ARG A N 1
ATOM 775 C CA . ARG A 1 96 ? 15.893 2.306 -30.162 1.00 94.69 96 ARG A CA 1
ATOM 776 C C . ARG A 1 96 ? 15.171 2.099 -31.489 1.00 94.69 96 ARG A C 1
ATOM 778 O O . ARG A 1 96 ? 15.671 2.555 -32.515 1.00 94.69 96 ARG A O 1
ATOM 785 N N . LEU A 1 97 ? 13.996 1.469 -31.467 1.00 94.88 97 LEU A N 1
ATOM 786 C CA . LEU A 1 97 ? 13.193 1.241 -32.672 1.00 94.88 97 LEU A CA 1
ATOM 787 C C . LEU A 1 97 ? 12.780 2.558 -33.338 1.00 94.88 97 LEU A C 1
ATOM 789 O O . LEU A 1 97 ? 12.893 2.698 -34.558 1.00 94.88 97 LEU A O 1
ATOM 793 N N . ARG A 1 98 ? 12.359 3.552 -32.544 1.00 93.00 98 ARG A N 1
ATOM 794 C CA . ARG A 1 98 ? 12.012 4.887 -33.056 1.00 93.00 98 ARG A CA 1
ATOM 795 C C . ARG A 1 98 ? 13.208 5.563 -33.719 1.00 93.00 98 ARG A C 1
ATOM 797 O O . ARG A 1 98 ? 13.051 6.109 -34.803 1.00 93.00 98 ARG A O 1
ATOM 804 N N . PHE A 1 99 ? 14.394 5.466 -33.117 1.00 91.19 99 PHE A N 1
ATOM 805 C CA . PHE A 1 99 ? 15.625 6.022 -33.685 1.00 91.19 99 PHE A CA 1
ATOM 806 C C . PHE A 1 99 ? 16.040 5.348 -35.003 1.00 91.19 99 PHE A C 1
ATOM 808 O O . PHE A 1 99 ? 16.549 6.009 -35.908 1.00 91.19 99 PHE A O 1
ATOM 815 N N . THR A 1 100 ? 15.830 4.035 -35.143 1.00 88.00 100 THR A N 1
ATOM 816 C CA . THR A 1 100 ? 16.109 3.329 -36.403 1.00 88.00 100 THR A CA 1
ATOM 817 C C . THR A 1 100 ? 15.094 3.630 -37.498 1.00 88.00 100 THR A C 1
ATOM 819 O O . THR A 1 100 ? 15.488 3.684 -38.653 1.00 88.00 100 THR A O 1
ATOM 822 N N . ALA A 1 101 ? 13.825 3.855 -37.150 1.00 77.31 101 ALA A N 1
ATOM 823 C CA . ALA A 1 101 ? 12.764 4.166 -38.110 1.00 77.31 101 ALA A CA 1
ATOM 824 C C . ALA A 1 101 ? 12.798 5.620 -38.618 1.00 77.31 101 ALA A C 1
ATOM 826 O O . ALA A 1 101 ? 12.159 5.937 -39.615 1.00 77.31 101 ALA A O 1
ATOM 827 N N . SER A 1 102 ? 13.515 6.510 -37.926 1.00 76.06 102 SER A N 1
ATOM 828 C CA . SER A 1 102 ? 13.724 7.908 -38.327 1.00 76.06 102 SER A CA 1
ATOM 829 C C . SER A 1 102 ? 14.970 8.140 -39.200 1.00 76.06 102 SER A C 1
ATOM 831 O O . SER A 1 102 ? 15.319 9.292 -39.446 1.00 76.06 102 SER A O 1
ATOM 833 N N . ARG A 1 103 ? 15.664 7.075 -39.617 1.00 54.34 103 ARG A N 1
ATOM 834 C CA . ARG A 1 103 ? 16.758 7.094 -40.603 1.00 54.34 103 ARG A CA 1
ATOM 835 C C . ARG A 1 103 ? 16.269 6.522 -41.922 1.00 54.34 103 ARG A C 1
ATOM 837 O O . ARG A 1 103 ? 16.741 7.034 -42.957 1.00 54.34 103 ARG A O 1
#